Protein AF-A0A9D9AFQ3-F1 (afdb_monomer_lite)

Sequence (164 aa):
MGIKFRVLFEDETFSAEIHKASVKLFLSCLSDLTLYAVAMVARAGVLNDAELNALARHCHDRAHRAALAEVPPERRPENAEAAFANRLNTVRWADIPDGPEAFSGSEADLIRVAPVSDQFKDLDGEIVANSIRFRWHDVRDQMRKRLRGAEVADDWRQMPDGKG

pLDDT: mean 88.79, std 11.86, range [42.44, 98.06]

Foldseek 3Di:
DPPVVVVLCVPPVSVLLVLLLVLLLVLLQLLLVLLLLLLLLVVVVPDDLVLSLLSSLVSSVVVNCVSCVPPDPSSYHPCSSVVSVVCSVPDDSVPQDLALVSSVRSLVSNLVSPPDDVVVSVVCSVVSSVVVSVVVVVVSVVSVVPRDSVVVSVVQVPPPDRPD

Secondary structure (DSSP, 8-state):
--HHHHHHHH-HHHHHHHHHHHHHHHHHHHHHHHHHHHHHHHTTS-S-HHHHHHHHHHHHHHHHHHHHTTS-GGGSPTTHHHHHHHHHHH--GGGS-SSGGGGHHHHHHHHHT-SS-HHHHHHHHHHHHHHHHHHHHHHHHHHHHH--HHHHHHHHHH-SS---

Radius of gyration: 18.0 Å; chains: 1; bounding box: 52×28×44 Å

Structure (mmCIF, N/CA/C/O backbone):
data_AF-A0A9D9AFQ3-F1
#
_entry.id   AF-A0A9D9AFQ3-F1
#
loop_
_atom_site.group_PDB
_atom_site.id
_atom_site.type_symbol
_atom_site.label_atom_id
_atom_site.label_alt_id
_atom_site.label_comp_id
_atom_site.label_asym_id
_atom_site.label_entity_id
_atom_site.label_seq_id
_atom_site.pdbx_PDB_ins_code
_atom_site.Cartn_x
_atom_site.Cartn_y
_atom_site.Cartn_z
_atom_site.occupancy
_atom_site.B_iso_or_equiv
_atom_site.auth_seq_id
_atom_site.auth_comp_id
_atom_site.auth_asym_id
_atom_site.auth_atom_id
_atom_site.pdbx_PDB_model_num
ATOM 1 N N . MET A 1 1 ? -31.605 6.356 22.047 1.00 48.47 1 MET A N 1
ATOM 2 C CA . MET A 1 1 ? -30.486 5.527 21.536 1.00 48.47 1 MET A CA 1
ATOM 3 C C . MET A 1 1 ? -29.258 6.327 21.056 1.00 48.47 1 MET A C 1
ATOM 5 O O . MET A 1 1 ? -28.287 5.693 20.689 1.00 48.47 1 MET A O 1
ATOM 9 N N . GLY A 1 2 ? -29.213 7.673 21.120 1.00 53.75 2 GLY A N 1
ATOM 10 C CA . GLY A 1 2 ? -28.060 8.461 20.617 1.00 53.75 2 GLY A CA 1
ATOM 11 C C . GLY A 1 2 ? -27.074 9.022 21.659 1.00 53.75 2 GLY A C 1
ATOM 12 O O . GLY A 1 2 ? -26.003 9.483 21.288 1.00 53.75 2 GLY A O 1
ATOM 13 N N . ILE A 1 3 ? -27.398 8.985 22.958 1.00 52.06 3 ILE A N 1
ATOM 14 C CA . ILE A 1 3 ? -26.587 9.641 24.007 1.00 52.06 3 ILE A CA 1
ATOM 15 C C . ILE A 1 3 ? -25.309 8.842 24.326 1.00 52.06 3 ILE A C 1
ATOM 17 O O . ILE A 1 3 ? -24.270 9.428 24.598 1.00 52.06 3 ILE A O 1
ATOM 21 N N . LYS A 1 4 ? -25.345 7.505 24.211 1.00 56.25 4 LYS A N 1
ATOM 22 C CA . LYS A 1 4 ? -24.195 6.638 24.529 1.00 56.25 4 LYS A CA 1
ATOM 23 C C . LYS A 1 4 ? -23.046 6.739 23.517 1.00 56.25 4 LYS A C 1
ATOM 25 O O . LYS A 1 4 ? -21.897 6.623 23.916 1.00 56.25 4 LYS A O 1
ATOM 30 N N . PHE A 1 5 ? -23.346 6.982 22.237 1.00 54.25 5 PHE A N 1
ATOM 31 C CA . PHE A 1 5 ? -22.314 7.122 21.203 1.00 54.25 5 PHE A CA 1
ATOM 32 C C . PHE A 1 5 ? -21.486 8.395 21.418 1.00 54.25 5 PHE A C 1
ATOM 34 O O . PHE A 1 5 ? -20.272 8.350 21.316 1.00 54.25 5 PHE A O 1
ATOM 41 N N . ARG A 1 6 ? -22.117 9.513 21.803 1.00 54.75 6 ARG A N 1
ATOM 42 C CA . ARG A 1 6 ? -21.410 10.780 22.051 1.00 54.75 6 ARG A CA 1
ATOM 43 C C . ARG A 1 6 ? -20.479 10.712 23.269 1.00 54.75 6 ARG A C 1
ATOM 45 O O . ARG A 1 6 ? -19.354 11.177 23.176 1.00 54.75 6 ARG A O 1
ATOM 52 N N . VAL A 1 7 ? -20.916 10.050 24.344 1.00 58.41 7 VAL A N 1
ATOM 53 C CA . VAL A 1 7 ? -20.116 9.853 25.569 1.00 58.41 7 VAL A CA 1
ATOM 54 C C . VAL A 1 7 ? -18.859 9.011 25.309 1.00 58.41 7 VAL A C 1
ATOM 56 O O . VAL A 1 7 ? -17.822 9.277 25.897 1.00 58.41 7 VAL A O 1
AT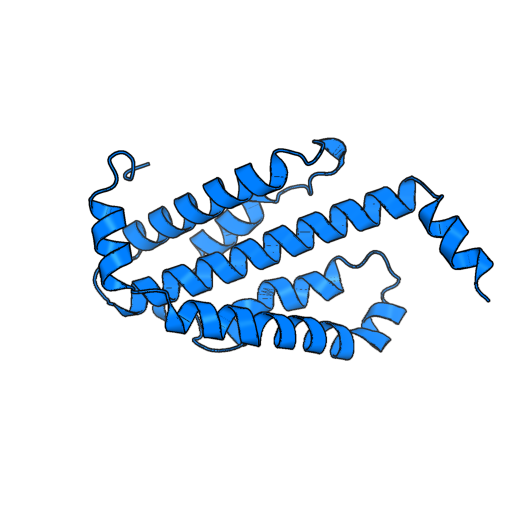OM 59 N N . LEU A 1 8 ? -18.910 8.041 24.386 1.00 60.03 8 LEU A N 1
ATOM 60 C CA . LEU A 1 8 ? -17.730 7.254 23.997 1.00 60.03 8 LEU A CA 1
ATOM 61 C C . LEU A 1 8 ? -16.668 8.090 23.267 1.00 60.03 8 LEU A C 1
ATOM 63 O O . LEU A 1 8 ? -15.488 7.830 23.428 1.00 60.03 8 LEU A O 1
ATOM 67 N N . PHE A 1 9 ? -17.055 9.103 22.486 1.00 58.03 9 PHE A N 1
ATOM 68 C CA . PHE A 1 9 ? -16.088 10.008 21.841 1.00 58.03 9 PHE A CA 1
ATOM 69 C C . PHE A 1 9 ? -15.574 11.113 22.775 1.00 58.03 9 PHE A C 1
ATOM 71 O O . PHE A 1 9 ? -14.564 11.743 22.466 1.00 58.03 9 PHE A O 1
ATOM 78 N N . GLU A 1 10 ? -16.256 11.345 23.900 1.00 61.72 10 GLU A N 1
ATOM 79 C CA . GLU A 1 10 ? -15.780 12.186 25.007 1.00 61.72 10 GLU A CA 1
ATOM 80 C C . GLU A 1 10 ? -14.809 11.419 25.928 1.00 61.72 10 GLU A C 1
ATOM 82 O O . GLU A 1 10 ? -14.086 12.037 26.706 1.00 61.72 10 GLU A O 1
ATOM 87 N N . ASP A 1 11 ? -14.747 10.087 25.809 1.00 77.75 11 ASP A N 1
ATOM 88 C CA . ASP A 1 11 ? -13.742 9.246 26.457 1.00 77.75 11 ASP A CA 1
ATOM 89 C C . ASP A 1 11 ? -12.401 9.359 25.709 1.00 77.75 11 ASP A C 1
ATOM 91 O O . ASP A 1 11 ? -12.221 8.853 24.594 1.00 77.75 11 ASP A O 1
ATOM 95 N N . GLU A 1 12 ? -11.441 10.042 26.336 1.00 80.00 12 GLU A N 1
ATOM 96 C CA . GLU A 1 12 ? -10.097 10.245 25.787 1.00 80.00 12 GLU A CA 1
ATOM 97 C C . GLU A 1 12 ? -9.379 8.928 25.462 1.00 80.00 12 GLU A C 1
ATOM 99 O O . GLU A 1 12 ? -8.620 8.871 24.491 1.00 80.00 12 GLU A O 1
ATOM 104 N N . THR A 1 13 ? -9.645 7.859 26.220 1.00 80.12 13 THR A N 1
ATOM 105 C CA . THR A 1 13 ? -9.032 6.545 25.996 1.00 80.12 13 THR A CA 1
ATOM 106 C C . THR A 1 13 ? -9.566 5.931 24.711 1.00 80.12 13 THR A C 1
ATOM 108 O O . THR A 1 13 ? -8.790 5.529 23.845 1.00 80.12 13 THR A O 1
ATOM 111 N N . PHE A 1 14 ? -10.888 5.911 24.535 1.00 81.69 14 PHE A N 1
ATOM 112 C CA . PHE A 1 14 ? -11.496 5.361 23.323 1.00 81.69 14 PHE A CA 1
ATOM 113 C C . PHE A 1 14 ? -11.124 6.171 22.071 1.00 81.69 14 PHE A C 1
ATOM 115 O O . PHE A 1 14 ? -10.795 5.601 21.028 1.00 81.69 14 PHE A O 1
ATOM 122 N N . SER A 1 15 ? -11.098 7.501 22.183 1.00 83.81 15 SER A N 1
ATOM 123 C CA . SER A 1 15 ? -10.674 8.396 21.101 1.00 83.81 15 SER A CA 1
ATOM 124 C C . SER A 1 15 ? -9.212 8.163 20.689 1.00 83.81 15 SER A C 1
ATOM 126 O O . SER A 1 15 ? -8.899 8.094 19.495 1.00 83.81 15 SER A O 1
ATOM 128 N N . ALA A 1 16 ? -8.314 7.961 21.662 1.00 84.81 16 ALA A N 1
ATOM 129 C CA . ALA A 1 16 ? -6.918 7.626 21.394 1.00 84.81 16 ALA A CA 1
ATOM 130 C C . ALA A 1 16 ? -6.774 6.281 20.661 1.00 84.81 16 ALA A C 1
ATOM 132 O O . ALA A 1 16 ? -5.996 6.187 19.708 1.00 84.81 16 ALA A O 1
ATOM 133 N N . GLU A 1 17 ? -7.548 5.263 21.042 1.00 86.19 17 GLU A N 1
ATOM 134 C CA . GLU A 1 17 ? -7.522 3.951 20.385 1.00 86.19 17 GLU A CA 1
ATOM 135 C C . GLU A 1 17 ? -8.073 3.997 18.952 1.00 86.19 17 GLU A C 1
ATOM 137 O O . GLU A 1 17 ? -7.455 3.438 18.042 1.00 86.19 17 GLU A O 1
ATOM 142 N N . ILE A 1 18 ? -9.158 4.742 18.698 1.00 87.56 18 ILE A N 1
ATOM 143 C CA . ILE A 1 18 ? -9.641 4.998 17.327 1.00 87.56 18 ILE A CA 1
ATOM 144 C C . ILE A 1 18 ? -8.555 5.664 16.486 1.00 87.56 18 ILE A C 1
ATOM 146 O O . ILE A 1 18 ? -8.347 5.290 15.327 1.00 87.56 18 ILE A O 1
ATOM 150 N N . HIS A 1 19 ? -7.856 6.652 17.044 1.00 88.69 19 HIS A N 1
ATOM 151 C CA . HIS A 1 19 ? -6.813 7.355 16.312 1.00 88.69 19 HIS A CA 1
ATOM 152 C C . HIS A 1 19 ? -5.654 6.418 15.955 1.00 88.69 19 HIS A C 1
ATOM 154 O O . HIS A 1 19 ? -5.269 6.349 14.788 1.00 88.69 19 HIS A O 1
ATOM 160 N N . LYS A 1 20 ? -5.144 5.637 16.917 1.00 88.81 20 LYS A N 1
ATOM 161 C CA . LYS A 1 20 ? -4.087 4.642 16.666 1.00 88.81 20 LYS A CA 1
ATOM 162 C C . LYS A 1 20 ? -4.511 3.628 15.603 1.00 88.81 20 LYS A C 1
ATOM 164 O O . LYS A 1 20 ? -3.743 3.357 14.678 1.00 88.81 20 LYS A O 1
ATOM 169 N N . ALA A 1 21 ? -5.736 3.107 15.696 1.00 90.62 21 ALA A N 1
ATOM 170 C CA . ALA A 1 21 ? -6.305 2.196 14.705 1.00 90.62 21 ALA A CA 1
ATOM 171 C C . ALA A 1 21 ? -6.363 2.835 13.308 1.00 90.62 21 ALA A C 1
ATOM 173 O O . ALA A 1 21 ? -5.966 2.211 12.324 1.00 90.62 21 ALA A O 1
ATOM 174 N N . SER A 1 22 ? -6.777 4.102 13.225 1.00 91.19 22 SER A N 1
ATOM 175 C CA . SER A 1 22 ? -6.865 4.852 11.967 1.00 91.19 22 SER A CA 1
ATOM 176 C C . SER A 1 22 ? -5.493 5.073 11.332 1.00 91.19 22 SER A C 1
ATOM 178 O O . SER A 1 22 ? -5.328 4.843 10.134 1.00 91.19 22 SER A O 1
ATOM 180 N N . VAL A 1 23 ? -4.487 5.464 12.123 1.00 92.25 23 VAL A N 1
ATOM 181 C CA . VAL A 1 23 ? -3.110 5.625 11.631 1.00 92.25 23 VAL A CA 1
ATOM 182 C C . VAL A 1 23 ? -2.553 4.276 11.172 1.00 92.25 23 VAL A C 1
ATOM 184 O O . VAL A 1 23 ? -1.971 4.187 10.095 1.00 92.25 23 VAL A O 1
ATOM 187 N N . LYS A 1 24 ? -2.779 3.195 11.928 1.00 92.00 24 LYS A N 1
ATOM 188 C CA . LYS A 1 24 ? -2.330 1.848 11.545 1.00 92.00 24 LYS A CA 1
ATOM 189 C C . LYS A 1 24 ? -2.965 1.363 10.240 1.00 92.00 24 LYS A C 1
ATOM 191 O O . LYS A 1 24 ? -2.264 0.818 9.387 1.00 92.00 24 LYS A O 1
ATOM 196 N N . LEU A 1 25 ? -4.266 1.591 10.063 1.00 93.81 25 LEU A N 1
ATOM 197 C CA . LEU A 1 25 ? -4.958 1.303 8.810 1.00 93.81 25 LEU A CA 1
ATOM 198 C C . LEU A 1 25 ? -4.367 2.115 7.656 1.00 93.81 25 LEU A C 1
ATOM 200 O O . LEU A 1 25 ? -4.049 1.547 6.615 1.00 93.81 25 LEU A O 1
ATOM 204 N N . PHE A 1 26 ? -4.178 3.423 7.847 1.00 94.12 26 PHE A N 1
ATOM 205 C CA . PHE A 1 26 ? -3.579 4.287 6.833 1.00 94.12 26 PHE A CA 1
ATOM 206 C C . PHE A 1 26 ? -2.207 3.765 6.384 1.00 94.12 26 PHE A C 1
ATOM 208 O O . PHE A 1 26 ? -1.936 3.691 5.187 1.00 94.12 26 PHE A O 1
ATOM 215 N N . LEU A 1 27 ? -1.355 3.351 7.325 1.00 94.31 27 LEU A N 1
ATOM 216 C CA . LEU A 1 27 ? -0.029 2.818 7.011 1.00 94.31 27 LEU A CA 1
ATOM 217 C C . LEU A 1 27 ? -0.093 1.471 6.280 1.00 94.31 27 LEU A C 1
ATOM 219 O O . LEU A 1 27 ? 0.702 1.242 5.369 1.00 94.31 27 LEU A O 1
ATOM 223 N N . SER A 1 28 ? -1.070 0.619 6.599 1.00 94.62 28 SER A N 1
ATOM 224 C CA . SER A 1 28 ? -1.324 -0.606 5.828 1.00 94.62 28 SER A CA 1
ATOM 225 C C . SER A 1 28 ? -1.777 -0.303 4.402 1.00 94.62 28 SER A C 1
ATOM 227 O O . SER A 1 28 ? -1.282 -0.922 3.458 1.00 94.62 28 SER A O 1
ATOM 229 N N . CYS A 1 29 ? -2.651 0.692 4.227 1.00 96.25 29 CYS A N 1
ATOM 230 C CA . CYS A 1 29 ? -3.058 1.171 2.908 1.00 96.25 29 CYS A CA 1
ATOM 231 C C . CYS A 1 29 ? -1.873 1.727 2.115 1.00 96.25 29 CYS A C 1
ATOM 233 O O . CYS A 1 29 ? -1.739 1.444 0.926 1.00 96.25 29 CYS A O 1
ATOM 235 N N . LEU A 1 30 ? -0.997 2.494 2.769 1.00 96.44 30 LEU A N 1
ATOM 236 C CA . LEU A 1 30 ? 0.217 3.014 2.152 1.00 96.44 30 LEU A CA 1
ATOM 237 C C . LEU A 1 30 ? 1.110 1.870 1.662 1.00 96.44 30 LEU A C 1
ATOM 239 O O . LEU A 1 30 ? 1.563 1.903 0.524 1.00 96.44 30 LEU A O 1
ATOM 243 N N . SER A 1 31 ? 1.323 0.842 2.484 1.00 96.25 31 SER A N 1
ATOM 244 C CA . SER A 1 31 ? 2.117 -0.321 2.089 1.00 96.25 31 SER A CA 1
ATOM 245 C C . SER A 1 31 ? 1.533 -1.058 0.880 1.00 96.25 31 SER A C 1
ATOM 247 O O . SER A 1 31 ? 2.284 -1.362 -0.044 1.00 96.25 31 SER A O 1
ATOM 249 N N . ASP A 1 32 ? 0.221 -1.313 0.847 1.00 97.19 32 ASP A N 1
ATOM 250 C CA . ASP A 1 32 ? -0.424 -1.949 -0.313 1.00 97.19 32 ASP A CA 1
ATOM 251 C C . ASP A 1 32 ? -0.280 -1.099 -1.576 1.00 97.19 32 ASP A C 1
ATOM 253 O O . ASP A 1 32 ? 0.116 -1.602 -2.628 1.00 97.19 32 ASP A O 1
ATOM 257 N N . LEU A 1 33 ? -0.539 0.207 -1.465 1.00 97.50 33 LEU A N 1
ATOM 258 C CA . LEU A 1 33 ? -0.421 1.127 -2.589 1.00 97.50 33 LEU A CA 1
ATOM 259 C C . LEU A 1 33 ? 1.015 1.200 -3.113 1.00 97.50 33 LEU A C 1
ATOM 261 O O . LEU A 1 33 ? 1.210 1.191 -4.327 1.00 97.50 33 LEU A O 1
ATOM 265 N N . THR A 1 34 ? 2.015 1.249 -2.229 1.00 97.69 34 THR A N 1
ATOM 266 C CA . THR A 1 34 ? 3.424 1.249 -2.635 1.00 97.69 34 THR A CA 1
ATOM 267 C C . THR A 1 34 ? 3.784 -0.036 -3.372 1.00 97.69 34 THR A C 1
ATOM 269 O O . THR A 1 34 ? 4.358 0.041 -4.457 1.00 97.69 34 THR A O 1
ATOM 272 N N . LEU A 1 35 ? 3.430 -1.209 -2.833 1.00 97.81 35 LEU A N 1
ATOM 273 C CA . LEU A 1 35 ? 3.735 -2.478 -3.498 1.00 97.81 35 LEU A CA 1
ATOM 274 C C . LEU A 1 35 ? 3.028 -2.588 -4.848 1.00 97.81 35 LEU A C 1
ATOM 276 O O . LEU A 1 35 ? 3.651 -2.985 -5.828 1.00 97.81 35 LEU A O 1
ATOM 280 N N . TYR A 1 36 ? 1.759 -2.188 -4.925 1.00 97.81 36 TYR A N 1
ATOM 281 C CA . TYR A 1 36 ? 1.014 -2.174 -6.178 1.00 97.81 36 TYR A CA 1
ATOM 282 C C . TYR A 1 36 ? 1.652 -1.231 -7.211 1.00 97.81 36 TYR A C 1
ATOM 284 O O . TYR A 1 36 ? 1.878 -1.628 -8.354 1.00 97.81 36 TYR A O 1
ATOM 292 N N . ALA A 1 37 ? 2.000 -0.004 -6.813 1.00 97.62 37 ALA A N 1
ATOM 293 C CA . ALA A 1 37 ? 2.634 0.977 -7.692 1.00 97.62 37 ALA A CA 1
ATOM 294 C C . ALA A 1 37 ? 3.986 0.485 -8.227 1.00 97.62 37 ALA A C 1
ATOM 296 O O . ALA A 1 37 ? 4.250 0.578 -9.424 1.00 97.62 37 ALA A O 1
ATOM 297 N N . VAL A 1 38 ? 4.831 -0.077 -7.360 1.00 98.06 38 VAL A N 1
ATOM 298 C CA . VAL A 1 38 ? 6.150 -0.582 -7.762 1.00 98.06 38 VAL A CA 1
ATOM 299 C C . VAL A 1 38 ? 6.035 -1.873 -8.567 1.00 98.06 38 VAL A C 1
ATOM 301 O O . VAL A 1 38 ? 6.783 -2.049 -9.522 1.00 98.06 38 VAL A O 1
ATOM 304 N N . ALA A 1 39 ? 5.046 -2.726 -8.306 1.00 97.50 39 ALA A N 1
ATOM 305 C CA . ALA A 1 39 ? 4.758 -3.864 -9.176 1.00 97.50 39 ALA A CA 1
ATOM 306 C C . ALA A 1 39 ? 4.362 -3.420 -10.595 1.00 97.50 39 ALA A C 1
ATOM 308 O O . ALA A 1 39 ? 4.746 -4.059 -11.572 1.00 97.50 39 ALA A O 1
ATOM 309 N N . MET A 1 40 ? 3.651 -2.295 -10.747 1.00 97.00 40 MET A N 1
ATOM 310 C CA . MET A 1 40 ? 3.395 -1.728 -12.076 1.00 97.00 40 MET A CA 1
ATOM 311 C C . MET A 1 40 ? 4.682 -1.267 -12.777 1.00 97.00 40 MET A C 1
ATOM 313 O O . MET A 1 40 ? 4.784 -1.409 -13.994 1.00 97.00 40 MET A O 1
ATOM 317 N N . VAL A 1 41 ? 5.665 -0.752 -12.031 1.00 97.44 41 VAL A N 1
ATOM 318 C CA . VAL A 1 41 ? 7.007 -0.439 -12.558 1.00 97.44 41 VAL A CA 1
ATOM 319 C C . VAL A 1 41 ? 7.747 -1.723 -12.937 1.00 97.44 41 VAL A C 1
ATOM 321 O O . VAL A 1 41 ? 8.290 -1.814 -14.035 1.00 97.44 41 VAL A O 1
ATOM 324 N N . ALA A 1 42 ? 7.698 -2.750 -12.085 1.00 97.44 42 ALA A N 1
ATOM 325 C CA . ALA A 1 42 ? 8.328 -4.048 -12.321 1.00 97.44 42 ALA A CA 1
ATOM 326 C C . ALA A 1 42 ? 7.851 -4.705 -13.626 1.00 97.44 42 ALA A C 1
ATOM 328 O O . ALA A 1 42 ? 8.652 -5.282 -14.357 1.00 97.44 42 ALA A O 1
ATOM 329 N N . ARG A 1 43 ? 6.566 -4.552 -13.977 1.00 95.25 43 ARG A N 1
ATOM 330 C CA . ARG A 1 43 ? 5.990 -5.059 -15.240 1.00 95.25 43 ARG A CA 1
ATOM 331 C C . ARG A 1 43 ? 6.611 -4.443 -16.498 1.00 95.25 43 ARG A C 1
ATOM 333 O O . ARG A 1 43 ? 6.490 -5.040 -17.562 1.00 95.25 43 ARG A O 1
ATOM 340 N N . ALA A 1 44 ? 7.277 -3.290 -16.401 1.00 93.38 44 ALA A N 1
ATOM 341 C CA . ALA A 1 44 ? 8.047 -2.739 -17.517 1.00 93.38 44 ALA A CA 1
ATOM 342 C C . ALA A 1 44 ? 9.330 -3.546 -17.800 1.00 93.38 44 ALA A C 1
ATOM 344 O O . ALA A 1 44 ? 9.888 -3.434 -18.887 1.00 93.38 44 ALA A O 1
ATOM 345 N N . GLY A 1 45 ? 9.803 -4.351 -16.840 1.00 93.56 45 GLY A N 1
ATOM 346 C CA . GLY A 1 45 ? 10.961 -5.235 -17.001 1.00 93.56 45 GLY A CA 1
ATOM 347 C C . GLY A 1 45 ? 12.314 -4.520 -17.043 1.00 93.56 45 GLY A C 1
ATOM 348 O O . GLY A 1 45 ? 13.297 -5.106 -17.485 1.00 93.56 45 GLY A O 1
ATOM 349 N N . VAL A 1 46 ? 12.369 -3.251 -16.621 1.00 95.12 46 VAL A N 1
ATOM 350 C CA . VAL A 1 46 ? 13.568 -2.402 -16.739 1.00 95.12 46 VAL A CA 1
ATOM 351 C C . VAL A 1 46 ? 14.440 -2.436 -15.480 1.00 95.12 46 VAL A C 1
ATOM 353 O O . VAL A 1 46 ? 15.665 -2.357 -15.589 1.00 95.12 46 VAL A O 1
ATOM 356 N N . LEU A 1 47 ? 13.823 -2.534 -14.298 1.00 96.06 47 LEU A N 1
ATOM 357 C CA . LEU A 1 47 ? 14.503 -2.556 -12.999 1.00 96.06 47 LEU A CA 1
ATOM 358 C C . LEU A 1 47 ? 14.640 -3.989 -12.478 1.00 96.06 47 LEU A C 1
ATOM 360 O O . LEU A 1 47 ? 13.725 -4.796 -12.641 1.00 96.06 47 LEU A O 1
ATOM 364 N N . ASN A 1 48 ? 15.759 -4.288 -11.816 1.00 95.62 48 ASN A N 1
ATOM 365 C CA . ASN A 1 48 ? 15.921 -5.541 -11.073 1.00 95.62 48 ASN A CA 1
ATOM 366 C C . ASN A 1 48 ? 15.278 -5.469 -9.671 1.00 95.62 48 ASN A C 1
ATOM 368 O O . ASN A 1 48 ? 14.941 -4.391 -9.185 1.00 95.62 48 ASN A O 1
ATOM 372 N N . ASP A 1 49 ? 15.152 -6.611 -8.989 1.00 95.81 49 ASP A N 1
ATOM 373 C CA . ASP A 1 49 ? 14.506 -6.699 -7.669 1.00 95.81 49 ASP A CA 1
ATOM 374 C C . ASP A 1 49 ? 15.142 -5.800 -6.597 1.00 95.81 49 ASP A C 1
ATOM 376 O O . ASP A 1 49 ? 14.430 -5.277 -5.741 1.00 95.81 49 ASP A O 1
ATOM 380 N N . ALA A 1 50 ? 16.461 -5.578 -6.639 1.00 95.12 50 ALA A N 1
ATOM 381 C CA . ALA A 1 50 ? 17.134 -4.688 -5.695 1.00 95.12 50 ALA A CA 1
ATOM 382 C C . ALA A 1 50 ? 16.783 -3.215 -5.961 1.00 95.12 50 ALA A C 1
ATOM 384 O O . ALA A 1 50 ? 16.491 -2.477 -5.021 1.00 95.12 50 ALA A O 1
ATOM 385 N N . GLU A 1 51 ? 16.742 -2.800 -7.232 1.00 96.31 51 GLU A N 1
ATOM 386 C CA . GLU A 1 51 ? 16.273 -1.466 -7.633 1.00 96.31 51 GLU A CA 1
ATOM 387 C C . GLU A 1 51 ? 14.794 -1.262 -7.261 1.00 96.31 51 GLU A C 1
ATOM 389 O O . GLU A 1 51 ? 14.435 -0.212 -6.734 1.00 96.31 51 GLU A O 1
ATOM 394 N N . LEU A 1 52 ? 13.944 -2.272 -7.475 1.00 97.62 52 LEU A N 1
ATOM 395 C CA . LEU A 1 52 ? 12.526 -2.231 -7.103 1.00 97.62 52 LEU A CA 1
ATOM 396 C C . LEU A 1 52 ? 12.339 -2.134 -5.584 1.00 97.62 52 LEU A C 1
ATOM 398 O O . LEU A 1 52 ? 11.519 -1.344 -5.114 1.00 97.62 52 LEU A O 1
ATOM 402 N N . ASN A 1 53 ? 13.131 -2.877 -4.806 1.00 97.31 53 ASN A N 1
ATOM 403 C CA . ASN A 1 53 ? 13.117 -2.779 -3.348 1.00 97.31 53 ASN A CA 1
ATOM 404 C C . ASN A 1 53 ? 13.539 -1.388 -2.867 1.00 97.31 53 ASN A C 1
ATOM 406 O O . ASN A 1 53 ? 12.865 -0.808 -2.015 1.00 97.31 53 ASN A O 1
ATOM 410 N N . ALA A 1 54 ? 14.606 -0.827 -3.437 1.00 96.25 54 ALA A N 1
ATOM 411 C CA . ALA A 1 54 ? 15.066 0.516 -3.098 1.00 96.25 54 ALA A CA 1
ATOM 412 C C . ALA A 1 54 ? 14.020 1.587 -3.458 1.00 96.25 54 ALA A C 1
ATOM 414 O O . ALA A 1 54 ? 13.717 2.447 -2.629 1.00 96.25 54 ALA A O 1
ATOM 415 N N . LEU A 1 55 ? 13.393 1.487 -4.636 1.00 97.25 55 LEU A N 1
ATOM 416 C CA . LEU A 1 55 ? 12.310 2.378 -5.058 1.00 97.25 55 LEU A CA 1
ATOM 417 C C . LEU A 1 55 ? 11.111 2.297 -4.101 1.00 97.25 55 LEU A C 1
ATOM 419 O O . LEU A 1 55 ? 10.618 3.319 -3.624 1.00 97.25 55 LEU A O 1
ATOM 423 N N . ALA A 1 56 ? 10.659 1.083 -3.778 1.00 97.69 56 ALA A N 1
ATOM 424 C CA . ALA A 1 56 ? 9.549 0.868 -2.855 1.00 97.69 56 ALA A CA 1
ATOM 425 C C . ALA A 1 56 ? 9.848 1.433 -1.467 1.00 97.69 56 ALA A C 1
ATOM 427 O O . ALA A 1 56 ? 9.008 2.126 -0.891 1.00 97.69 56 ALA A O 1
ATOM 428 N N . ARG A 1 57 ? 11.057 1.187 -0.953 1.00 96.62 57 ARG A N 1
ATOM 429 C CA . ARG A 1 57 ? 11.510 1.731 0.325 1.00 96.62 57 ARG A CA 1
ATOM 430 C C . ARG A 1 57 ? 11.528 3.254 0.305 1.00 96.62 57 ARG A C 1
ATOM 432 O O . ARG A 1 57 ? 10.949 3.871 1.191 1.00 96.62 57 ARG A O 1
ATOM 439 N N . HIS A 1 58 ? 12.112 3.857 -0.728 1.00 95.75 58 HIS A N 1
ATOM 440 C CA . HIS A 1 58 ? 12.182 5.307 -0.874 1.00 95.75 58 HIS A CA 1
ATOM 441 C C . HIS A 1 58 ? 10.787 5.950 -0.893 1.00 95.75 58 HIS A C 1
ATOM 443 O O . HIS A 1 58 ? 10.517 6.891 -0.140 1.00 95.75 58 HIS A O 1
ATOM 449 N N . CYS A 1 59 ? 9.884 5.438 -1.736 1.00 95.88 59 CYS A N 1
ATOM 450 C CA . CYS A 1 59 ? 8.522 5.951 -1.849 1.00 95.88 59 CYS A CA 1
ATOM 451 C C . CYS A 1 59 ? 7.748 5.802 -0.535 1.00 95.88 59 CYS A C 1
ATOM 453 O O . CYS A 1 59 ? 7.103 6.759 -0.096 1.00 95.88 59 CYS A O 1
ATOM 455 N N . HIS A 1 60 ? 7.827 4.626 0.098 1.00 96.31 60 HIS A N 1
ATOM 456 C CA . HIS A 1 60 ? 7.148 4.361 1.365 1.00 96.31 60 HIS A CA 1
ATOM 457 C C . HIS A 1 60 ? 7.687 5.248 2.482 1.00 96.31 60 HIS A C 1
ATOM 459 O O . HIS A 1 60 ? 6.899 5.961 3.089 1.00 96.31 60 HIS A O 1
ATOM 465 N N . ASP A 1 61 ? 9.003 5.311 2.692 1.00 94.38 61 ASP A N 1
ATOM 466 C CA . ASP A 1 61 ? 9.611 6.092 3.778 1.00 94.38 61 ASP A CA 1
ATOM 467 C C . ASP A 1 61 ? 9.332 7.595 3.632 1.00 94.38 61 ASP A C 1
ATOM 469 O O . ASP A 1 61 ? 9.132 8.312 4.618 1.00 94.38 61 ASP A O 1
ATOM 473 N N . ARG A 1 62 ? 9.298 8.111 2.397 1.00 94.62 62 ARG A N 1
ATOM 474 C CA . ARG A 1 62 ? 8.919 9.506 2.138 1.00 94.62 62 ARG A CA 1
ATOM 475 C C . ARG A 1 62 ? 7.452 9.760 2.489 1.00 94.62 62 ARG A C 1
ATOM 477 O O . ARG A 1 62 ? 7.163 10.731 3.187 1.00 94.62 62 ARG A O 1
ATOM 484 N N . ALA A 1 63 ? 6.543 8.903 2.029 1.00 94.38 63 ALA A N 1
ATOM 485 C CA . ALA A 1 63 ? 5.116 9.033 2.314 1.00 94.38 63 ALA A CA 1
ATOM 486 C C . ALA A 1 63 ? 4.796 8.804 3.802 1.00 94.38 63 ALA A C 1
ATOM 488 O O . ALA A 1 63 ? 3.998 9.537 4.376 1.00 94.38 63 ALA A O 1
ATOM 489 N N . HIS A 1 64 ? 5.471 7.849 4.442 1.00 93.06 64 HIS A N 1
ATOM 490 C CA . HIS A 1 64 ? 5.366 7.535 5.863 1.00 93.06 64 HIS A CA 1
ATOM 491 C C . HIS A 1 64 ? 5.777 8.733 6.721 1.00 93.06 64 HIS A C 1
ATOM 493 O O . HIS A 1 64 ? 5.014 9.169 7.581 1.00 93.06 64 HIS A O 1
ATOM 499 N N . ARG A 1 65 ? 6.946 9.335 6.445 1.00 92.19 65 ARG A N 1
ATOM 500 C CA . ARG A 1 65 ? 7.394 10.548 7.150 1.00 92.19 65 ARG A CA 1
ATOM 501 C C . ARG A 1 65 ? 6.421 11.709 6.976 1.00 92.19 65 ARG A C 1
ATOM 503 O O . ARG A 1 65 ? 6.113 12.375 7.957 1.00 92.19 65 ARG A O 1
ATOM 510 N N . ALA A 1 66 ? 5.919 11.931 5.761 1.00 92.94 66 ALA A N 1
ATOM 511 C CA . ALA A 1 66 ? 4.937 12.982 5.504 1.00 92.94 66 ALA A CA 1
ATOM 512 C C . ALA A 1 66 ? 3.622 12.739 6.265 1.00 92.94 66 ALA A C 1
ATOM 514 O O . ALA A 1 66 ? 3.080 13.662 6.863 1.00 92.94 66 ALA A O 1
ATOM 515 N N . ALA A 1 67 ? 3.135 11.496 6.288 1.00 90.44 67 ALA A N 1
ATOM 516 C CA . ALA A 1 67 ? 1.901 11.135 6.976 1.00 90.44 67 ALA A CA 1
ATOM 517 C C . ALA A 1 67 ? 1.996 11.263 8.501 1.00 90.44 67 ALA A C 1
ATOM 519 O O . ALA A 1 67 ? 1.012 11.612 9.147 1.00 90.44 67 ALA A O 1
ATOM 520 N N . LEU A 1 68 ? 3.167 10.984 9.082 1.00 90.12 68 LEU A N 1
ATOM 521 C CA . LEU A 1 68 ? 3.372 11.033 10.531 1.00 90.12 68 LEU A CA 1
ATOM 522 C C . LEU A 1 68 ? 3.915 12.370 11.046 1.00 90.12 68 LEU A C 1
ATOM 524 O O . LEU A 1 68 ? 4.045 12.519 12.261 1.00 90.12 68 LEU A O 1
ATOM 528 N N . ALA A 1 69 ? 4.214 13.331 10.166 1.00 91.31 69 ALA A N 1
ATOM 529 C CA . ALA A 1 69 ? 4.773 14.631 10.546 1.00 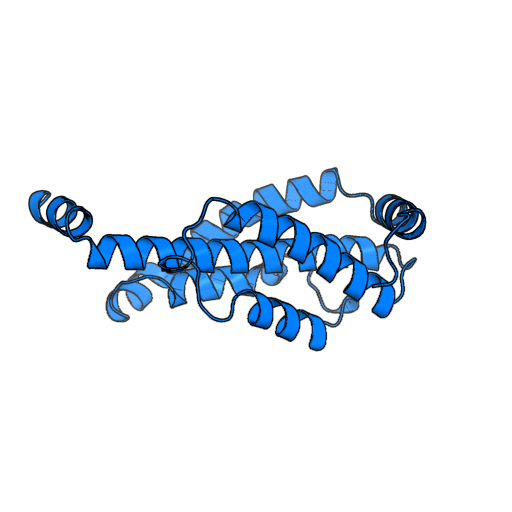91.31 69 ALA A CA 1
ATOM 530 C C . ALA A 1 69 ? 3.921 15.338 11.616 1.00 91.31 69 ALA A C 1
ATOM 532 O O . ALA A 1 69 ? 4.458 15.807 12.615 1.00 91.31 69 ALA A O 1
ATOM 533 N N . GLU A 1 70 ? 2.597 15.299 11.449 1.00 87.38 70 GLU A N 1
ATOM 534 C CA . GLU A 1 70 ? 1.619 15.940 12.341 1.00 87.38 70 GLU A CA 1
ATOM 535 C C . GLU A 1 70 ? 0.997 14.971 13.365 1.00 87.38 70 GLU A C 1
ATOM 537 O O . GLU A 1 70 ? 0.125 15.356 14.143 1.00 87.38 70 GLU A O 1
ATOM 542 N N . VAL A 1 71 ? 1.407 13.695 13.374 1.00 87.75 71 VAL A N 1
ATOM 543 C CA . VAL A 1 71 ? 0.888 12.698 14.324 1.00 87.75 71 VAL A CA 1
ATOM 544 C C . VAL A 1 71 ? 1.759 12.712 15.584 1.00 87.75 71 VAL A C 1
ATOM 546 O O . VAL A 1 71 ? 2.958 12.419 15.479 1.00 87.75 71 VAL A O 1
ATOM 549 N N . PRO A 1 72 ? 1.200 12.995 16.777 1.00 87.44 72 PRO A N 1
ATOM 550 C CA . PRO A 1 72 ? 1.955 12.966 18.028 1.00 87.44 72 PRO A CA 1
ATOM 551 C C . PRO A 1 72 ? 2.587 11.588 18.289 1.00 87.44 72 PRO A C 1
ATOM 553 O O . PRO A 1 72 ? 1.929 10.581 18.014 1.00 87.44 72 PRO A O 1
ATOM 556 N N . PRO A 1 73 ? 3.830 11.497 18.804 1.00 85.62 73 PRO A N 1
ATOM 557 C CA . PRO A 1 73 ? 4.526 10.223 19.014 1.00 85.62 73 PRO A CA 1
ATOM 558 C C . PRO A 1 73 ? 3.721 9.171 19.788 1.00 85.62 73 PRO A C 1
ATOM 560 O O . PRO A 1 73 ? 3.694 8.012 19.390 1.00 85.62 73 PRO A O 1
ATOM 563 N N . GLU A 1 74 ? 3.002 9.574 20.832 1.00 83.88 74 GLU A N 1
ATOM 564 C CA . GLU A 1 74 ? 2.155 8.722 21.677 1.00 83.88 74 GLU A CA 1
ATOM 565 C C . GLU A 1 74 ? 0.912 8.167 20.959 1.00 83.88 74 GLU A C 1
ATOM 567 O O . GLU A 1 74 ? 0.262 7.231 21.430 1.00 83.88 74 GLU A O 1
ATOM 572 N N . ARG A 1 75 ? 0.581 8.744 19.801 1.00 82.38 75 ARG A N 1
ATOM 573 C CA . ARG A 1 75 ? -0.519 8.329 18.926 1.00 82.38 75 ARG A CA 1
ATOM 574 C C . ARG A 1 75 ? -0.044 7.552 17.700 1.00 82.38 75 ARG A C 1
ATOM 576 O O . ARG A 1 75 ? -0.876 7.088 16.919 1.00 82.38 75 ARG A O 1
ATOM 583 N N . ARG A 1 76 ? 1.271 7.396 17.517 1.00 85.44 76 ARG A N 1
ATOM 584 C CA . ARG A 1 76 ? 1.833 6.602 16.421 1.00 85.44 76 ARG A CA 1
ATOM 585 C C . ARG A 1 76 ? 1.736 5.114 16.765 1.00 85.44 76 ARG A C 1
ATOM 587 O O . ARG A 1 76 ? 2.028 4.730 17.896 1.00 85.44 76 ARG A O 1
ATOM 594 N N . PRO A 1 77 ? 1.338 4.261 15.811 1.00 80.69 77 PRO A N 1
ATOM 595 C CA . PRO A 1 77 ? 1.321 2.826 16.030 1.00 80.69 77 PRO A CA 1
ATOM 596 C C . PRO A 1 77 ? 2.746 2.288 16.186 1.00 80.69 77 PRO A C 1
ATOM 598 O O . PRO A 1 77 ? 3.657 2.655 15.440 1.00 80.69 77 PRO A O 1
ATOM 601 N N . GLU A 1 78 ? 2.923 1.375 17.135 1.00 79.31 78 GLU A N 1
ATOM 602 C CA . GLU A 1 78 ? 4.176 0.647 17.313 1.00 79.31 78 GLU A 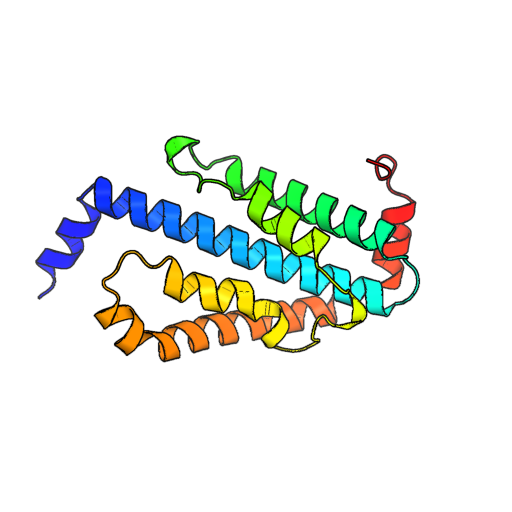CA 1
ATOM 603 C C . GLU A 1 78 ? 4.505 -0.185 16.063 1.00 79.31 78 GLU A C 1
ATOM 605 O O . GLU A 1 78 ? 3.615 -0.714 15.392 1.00 79.31 78 GLU A O 1
ATOM 610 N N . ASN A 1 79 ? 5.799 -0.341 15.765 1.00 79.56 79 ASN A N 1
ATOM 611 C CA . ASN A 1 79 ? 6.318 -1.214 14.702 1.00 79.56 79 ASN A CA 1
ATOM 612 C C . ASN A 1 79 ? 5.869 -0.880 13.266 1.00 79.56 79 ASN A C 1
ATOM 614 O O . ASN A 1 79 ? 6.031 -1.709 12.370 1.00 79.56 79 ASN A O 1
ATOM 618 N N . ALA A 1 80 ? 5.347 0.323 13.017 1.00 74.06 80 ALA A N 1
ATOM 619 C CA . ALA A 1 80 ? 4.911 0.757 11.690 1.00 74.06 80 ALA A CA 1
ATOM 620 C C . ALA A 1 80 ? 5.981 0.583 10.594 1.00 74.06 80 ALA A C 1
ATOM 622 O O . ALA A 1 80 ? 5.710 0.021 9.534 1.00 74.06 80 ALA A O 1
ATOM 623 N N . GLU A 1 81 ? 7.213 1.012 10.870 1.00 74.56 81 GLU A N 1
ATOM 624 C CA . GLU A 1 81 ? 8.328 0.923 9.917 1.00 74.56 81 GLU A CA 1
ATOM 625 C C . GLU A 1 81 ? 8.781 -0.528 9.695 1.00 74.56 81 GLU A C 1
ATOM 627 O O . GLU A 1 81 ? 9.074 -0.941 8.570 1.00 74.56 81 GLU A O 1
ATOM 632 N N . ALA A 1 82 ? 8.780 -1.335 10.760 1.00 87.19 82 ALA A N 1
ATOM 633 C CA . ALA A 1 82 ? 9.135 -2.749 10.691 1.00 87.19 82 ALA A CA 1
ATOM 634 C C . ALA A 1 82 ? 8.115 -3.556 9.871 1.00 87.19 82 ALA A C 1
ATOM 636 O O . ALA A 1 82 ? 8.491 -4.483 9.153 1.00 87.19 82 ALA A O 1
ATOM 637 N N . ALA A 1 83 ? 6.830 -3.188 9.929 1.00 88.88 83 ALA A N 1
ATOM 638 C CA . ALA A 1 83 ? 5.774 -3.875 9.195 1.00 88.88 83 ALA A CA 1
ATOM 639 C C . ALA A 1 83 ? 6.002 -3.826 7.676 1.00 88.88 83 ALA A C 1
ATOM 641 O O . ALA A 1 83 ? 5.927 -4.863 7.012 1.00 88.88 83 ALA A O 1
ATOM 642 N N . PHE A 1 84 ? 6.336 -2.657 7.120 1.00 94.44 84 PHE A N 1
ATOM 643 C CA . PHE A 1 84 ? 6.621 -2.553 5.687 1.00 94.44 84 PHE A CA 1
ATOM 644 C C . PHE A 1 84 ? 7.947 -3.216 5.308 1.00 94.44 84 PHE A C 1
ATOM 646 O O . PHE A 1 84 ? 8.004 -3.920 4.301 1.00 94.44 84 PHE A O 1
ATOM 653 N N . ALA A 1 85 ? 8.985 -3.072 6.138 1.00 92.88 85 ALA A N 1
ATOM 654 C CA . ALA A 1 85 ? 10.268 -3.736 5.913 1.00 92.88 85 ALA A CA 1
ATOM 655 C C . ALA A 1 85 ? 10.113 -5.264 5.786 1.00 92.88 85 ALA A C 1
ATOM 657 O O . ALA A 1 85 ? 10.664 -5.871 4.870 1.00 92.88 85 ALA A O 1
ATOM 658 N N . ASN A 1 86 ? 9.296 -5.884 6.643 1.00 92.94 86 ASN A N 1
ATOM 659 C CA . ASN A 1 86 ? 9.017 -7.322 6.584 1.00 92.94 86 ASN A CA 1
ATOM 660 C C . ASN A 1 86 ? 8.313 -7.736 5.283 1.00 92.94 86 ASN A C 1
ATOM 662 O O . ASN A 1 86 ? 8.633 -8.779 4.707 1.00 92.94 86 ASN A O 1
ATOM 666 N N . ARG A 1 87 ? 7.378 -6.913 4.794 1.00 92.88 87 ARG A N 1
ATOM 667 C CA . ARG A 1 87 ? 6.723 -7.146 3.498 1.00 92.88 87 ARG A CA 1
ATOM 668 C C . ARG A 1 87 ? 7.722 -7.044 2.351 1.00 92.88 87 ARG A C 1
ATOM 670 O O . ARG A 1 87 ? 7.709 -7.892 1.470 1.00 92.88 87 ARG A O 1
ATOM 677 N N . LEU A 1 88 ? 8.611 -6.054 2.391 1.00 94.81 88 LEU A N 1
ATOM 678 C CA . LEU A 1 88 ? 9.627 -5.852 1.363 1.00 94.81 88 LEU A CA 1
ATOM 679 C C . LEU A 1 88 ? 10.648 -7.000 1.318 1.00 94.81 88 LEU A C 1
ATOM 681 O O . LEU A 1 88 ? 11.035 -7.437 0.244 1.00 94.81 88 LEU A O 1
ATOM 685 N N . ASN A 1 89 ? 11.018 -7.559 2.471 1.00 93.12 89 ASN A N 1
ATOM 686 C CA . ASN A 1 89 ? 11.942 -8.697 2.549 1.00 93.12 89 ASN A CA 1
ATOM 687 C C . ASN A 1 89 ? 11.377 -10.000 1.959 1.00 93.12 89 ASN A C 1
ATOM 689 O O . ASN A 1 89 ? 12.133 -10.925 1.674 1.00 93.12 89 ASN A O 1
ATOM 693 N N . THR A 1 90 ? 10.056 -10.102 1.826 1.00 92.94 90 THR A N 1
ATOM 694 C CA . THR A 1 90 ? 9.364 -11.319 1.372 1.00 92.94 90 THR A CA 1
ATOM 695 C C . THR A 1 90 ? 8.652 -11.135 0.036 1.00 92.94 90 THR A C 1
ATOM 697 O O . THR A 1 90 ? 8.056 -12.084 -0.477 1.00 92.94 90 THR A O 1
ATOM 700 N N . VAL A 1 91 ? 8.713 -9.931 -0.542 1.00 95.69 91 VAL A N 1
ATOM 701 C CA . VAL A 1 91 ? 8.013 -9.610 -1.781 1.00 95.69 91 VAL A CA 1
ATOM 702 C C . VAL A 1 91 ? 8.627 -10.367 -2.954 1.00 95.69 91 VAL A C 1
ATOM 704 O O . VAL A 1 91 ? 9.843 -10.452 -3.107 1.00 95.69 91 VAL A O 1
ATOM 707 N N . ARG A 1 92 ? 7.761 -10.888 -3.820 1.00 95.94 92 ARG A N 1
ATOM 708 C CA . ARG A 1 92 ? 8.128 -11.326 -5.166 1.00 95.94 92 ARG A CA 1
ATOM 709 C C . ARG A 1 92 ? 7.343 -10.468 -6.139 1.00 95.94 92 ARG A C 1
ATOM 711 O O . ARG A 1 92 ? 6.128 -10.605 -6.234 1.00 95.94 92 ARG A O 1
ATOM 718 N N . TRP A 1 93 ? 8.021 -9.550 -6.822 1.00 96.81 93 TRP A N 1
ATOM 719 C CA . TRP A 1 93 ? 7.364 -8.520 -7.636 1.00 96.81 93 TRP A CA 1
ATOM 720 C C . TRP A 1 93 ? 6.476 -9.096 -8.742 1.00 96.81 93 TRP A C 1
ATOM 722 O O . TRP A 1 93 ? 5.410 -8.549 -9.018 1.00 96.81 93 TRP A O 1
ATOM 732 N N . ALA A 1 94 ? 6.876 -10.233 -9.316 1.00 93.19 94 ALA A N 1
ATOM 733 C CA . ALA A 1 94 ? 6.102 -10.959 -10.320 1.00 93.19 94 ALA A CA 1
ATOM 734 C C . ALA A 1 94 ? 4.778 -11.539 -9.783 1.00 93.19 94 ALA A C 1
ATOM 736 O O . ALA A 1 94 ? 3.839 -11.715 -10.557 1.00 93.19 94 ALA A O 1
ATOM 737 N N . ASP A 1 95 ? 4.686 -11.795 -8.475 1.00 95.00 95 ASP A N 1
ATOM 738 C CA . ASP A 1 95 ? 3.510 -12.399 -7.842 1.00 95.00 95 ASP A CA 1
ATOM 739 C C . ASP A 1 95 ? 2.485 -11.350 -7.391 1.00 95.00 95 ASP A C 1
ATOM 741 O O . ASP A 1 95 ? 1.380 -11.711 -6.984 1.00 95.00 95 ASP A O 1
ATOM 745 N N . ILE A 1 96 ? 2.823 -10.053 -7.434 1.00 96.06 96 ILE A N 1
ATOM 746 C CA . ILE A 1 96 ? 1.903 -8.997 -7.005 1.00 96.06 96 ILE A CA 1
ATOM 747 C C . ILE A 1 96 ? 0.745 -8.876 -8.011 1.00 96.06 96 ILE A C 1
ATOM 749 O O . ILE A 1 96 ? 0.969 -8.487 -9.169 1.00 96.06 96 ILE A O 1
ATOM 753 N N . PRO A 1 97 ? -0.507 -9.144 -7.584 1.00 94.31 97 PRO A N 1
ATOM 754 C CA . PRO A 1 97 ? -1.653 -9.147 -8.482 1.00 94.31 97 PRO A CA 1
ATOM 755 C C . PRO A 1 97 ? -1.879 -7.794 -9.159 1.00 94.31 97 PRO A C 1
ATOM 757 O O . PRO A 1 97 ? -1.624 -6.729 -8.598 1.00 94.31 97 PRO A O 1
ATOM 760 N N . ASP A 1 98 ? -2.456 -7.821 -10.359 1.00 91.56 98 ASP A N 1
ATOM 761 C CA . ASP A 1 98 ? -3.072 -6.638 -10.970 1.00 91.56 98 ASP A CA 1
ATOM 762 C C . ASP A 1 98 ? -4.574 -6.574 -10.647 1.00 91.56 98 ASP A C 1
ATOM 764 O O . ASP A 1 98 ? -5.406 -6.196 -11.465 1.00 91.56 98 ASP A O 1
ATOM 768 N N . GLY A 1 99 ? -4.958 -7.006 -9.454 1.00 92.88 99 GLY A N 1
ATOM 769 C CA . GLY A 1 99 ? -6.348 -7.152 -9.037 1.00 92.88 99 GLY A CA 1
ATOM 770 C C . GLY A 1 99 ? -6.602 -6.511 -7.677 1.00 92.88 99 GLY A C 1
ATOM 771 O O . GLY A 1 99 ? -5.713 -5.859 -7.125 1.00 92.88 99 GLY A O 1
ATOM 772 N N . PRO A 1 100 ? -7.836 -6.596 -7.150 1.00 90.88 100 PRO A N 1
ATOM 773 C CA . PRO A 1 100 ? -8.130 -6.106 -5.803 1.00 90.88 100 PRO A CA 1
ATOM 774 C C . PRO A 1 100 ? -7.305 -6.837 -4.727 1.00 90.88 100 PRO A C 1
ATOM 776 O O . PRO A 1 100 ? -7.042 -6.271 -3.673 1.00 90.88 100 PRO A O 1
ATOM 779 N N . GLU A 1 101 ? -6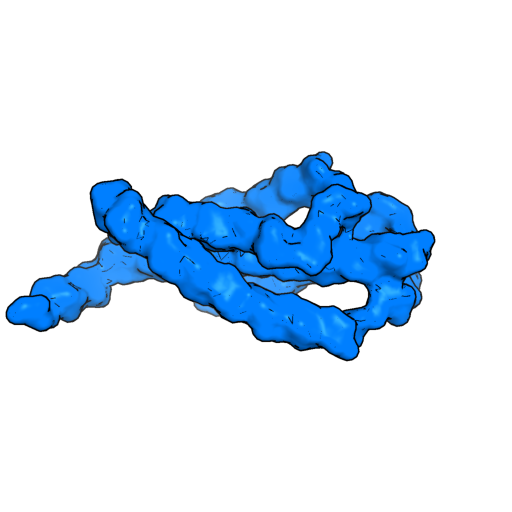.820 -8.045 -5.015 1.00 94.00 101 GLU A N 1
ATOM 780 C CA . GLU A 1 101 ? -6.033 -8.883 -4.107 1.00 94.00 101 GLU A CA 1
ATOM 781 C C . GLU A 1 101 ? -4.683 -8.247 -3.734 1.00 94.00 101 GLU A C 1
ATOM 783 O O . GLU A 1 101 ? -4.131 -8.550 -2.674 1.00 94.00 101 GLU A O 1
ATOM 788 N N . ALA A 1 102 ? -4.178 -7.314 -4.553 1.00 95.12 102 ALA A N 1
ATOM 789 C CA . ALA A 1 102 ? -2.985 -6.523 -4.242 1.00 95.12 102 ALA A CA 1
ATOM 790 C C . ALA A 1 102 ? -3.146 -5.650 -2.982 1.00 95.12 102 ALA A C 1
ATOM 792 O O . ALA A 1 102 ? -2.149 -5.216 -2.409 1.00 95.12 102 ALA A O 1
ATOM 793 N N . PHE A 1 103 ? -4.389 -5.421 -2.545 1.00 96.06 103 PHE A N 1
ATOM 794 C CA . PHE A 1 103 ? -4.746 -4.582 -1.400 1.00 96.06 103 PHE A CA 1
ATOM 795 C C . PHE A 1 103 ? -5.305 -5.383 -0.209 1.00 96.06 103 PHE A C 1
ATOM 797 O O . PHE A 1 103 ? -5.967 -4.845 0.679 1.00 96.06 103 PHE A O 1
ATOM 804 N N . SER A 1 104 ? -5.057 -6.694 -0.193 1.00 93.56 104 SER A N 1
ATOM 805 C CA . SER A 1 104 ? -5.557 -7.608 0.843 1.00 93.56 104 SER A CA 1
ATOM 806 C C . SER A 1 104 ? -4.965 -7.348 2.234 1.00 93.56 104 SER A C 1
ATOM 808 O O . SER A 1 104 ? -5.592 -7.685 3.238 1.00 93.56 104 SER A O 1
ATOM 810 N N . GLY A 1 105 ? -3.786 -6.720 2.320 1.00 93.00 105 GLY A N 1
ATOM 811 C CA . GLY A 1 105 ? -3.154 -6.378 3.595 1.00 93.00 105 GLY A CA 1
ATOM 812 C C . GLY A 1 105 ? -3.964 -5.347 4.380 1.00 93.00 105 GLY A C 1
ATOM 813 O O . GLY A 1 105 ? -4.303 -5.571 5.539 1.00 93.00 105 GLY A O 1
ATOM 814 N N . SER A 1 106 ? -4.319 -4.236 3.737 1.00 94.44 106 SER A N 1
ATOM 815 C CA . SER A 1 106 ? -5.150 -3.178 4.317 1.00 94.44 106 SER A CA 1
ATOM 816 C C . SER A 1 106 ? -6.588 -3.620 4.562 1.00 94.44 106 SER A C 1
ATOM 818 O O . SER A 1 106 ? -7.189 -3.196 5.547 1.00 94.44 106 SER A O 1
ATOM 820 N N . GLU A 1 107 ? -7.124 -4.506 3.722 1.00 93.88 107 GLU A N 1
ATOM 821 C CA . GLU A 1 107 ? -8.435 -5.115 3.939 1.00 93.88 107 GLU A CA 1
ATOM 822 C C . GLU A 1 107 ? -8.478 -5.941 5.231 1.00 93.88 107 GLU A C 1
ATOM 824 O O . GLU A 1 107 ? -9.347 -5.722 6.076 1.00 93.88 107 GLU A O 1
ATOM 829 N N . ALA A 1 108 ? -7.516 -6.850 5.415 1.00 92.50 108 ALA A N 1
ATOM 830 C CA . ALA A 1 108 ? -7.419 -7.652 6.631 1.00 92.50 108 ALA A CA 1
ATOM 831 C C . ALA A 1 108 ? -7.178 -6.768 7.865 1.00 92.50 108 ALA A C 1
ATOM 833 O O . ALA A 1 108 ? -7.763 -6.986 8.931 1.00 92.50 108 ALA A O 1
ATOM 834 N N . ASP A 1 109 ? -6.341 -5.740 7.717 1.00 92.62 109 ASP A N 1
ATOM 835 C CA . ASP A 1 109 ? -6.024 -4.831 8.807 1.00 92.62 109 ASP A CA 1
ATOM 836 C C . ASP A 1 109 ? -7.206 -3.967 9.230 1.00 92.62 109 ASP A C 1
ATOM 838 O O . ASP A 1 109 ? -7.373 -3.767 10.429 1.00 92.62 109 ASP A O 1
ATOM 842 N N . LEU A 1 110 ? -8.063 -3.527 8.307 1.00 92.88 110 LEU A N 1
ATOM 843 C CA . LEU A 1 110 ? -9.261 -2.748 8.628 1.00 92.88 110 LEU A CA 1
ATOM 844 C C . LEU A 1 110 ? -10.152 -3.451 9.660 1.00 92.88 110 LEU A C 1
ATOM 846 O O . LEU A 1 110 ? -10.607 -2.819 10.611 1.00 92.88 110 LEU A O 1
ATOM 850 N N . ILE A 1 111 ? -10.358 -4.758 9.500 1.00 91.44 111 ILE A N 1
ATOM 851 C CA . ILE A 1 111 ? -11.142 -5.567 10.440 1.00 91.44 111 ILE A CA 1
ATOM 852 C C . ILE A 1 111 ? -10.348 -5.775 11.734 1.00 91.44 111 ILE A C 1
ATOM 854 O O . ILE A 1 111 ? -10.848 -5.555 12.838 1.00 91.44 111 ILE A O 1
ATOM 858 N N . ARG A 1 112 ? -9.076 -6.167 11.605 1.00 90.75 112 ARG A N 1
ATOM 859 C CA . ARG A 1 112 ? -8.213 -6.547 12.730 1.00 90.75 112 ARG A CA 1
ATOM 860 C C . ARG A 1 112 ? -7.981 -5.412 13.725 1.00 90.75 112 ARG A C 1
ATOM 862 O O . ARG A 1 112 ? -7.941 -5.662 14.928 1.00 90.75 112 ARG A O 1
ATOM 869 N N . VAL A 1 113 ? -7.782 -4.188 13.236 1.00 89.75 113 VAL A N 1
ATOM 870 C CA . VAL A 1 113 ? -7.396 -3.032 14.063 1.00 89.75 113 VAL A CA 1
ATOM 871 C C . VAL A 1 113 ? -8.590 -2.259 14.614 1.00 89.75 113 VAL A C 1
ATOM 873 O O . VAL A 1 113 ? -8.388 -1.356 15.420 1.00 89.75 113 VAL A O 1
ATOM 876 N N . ALA A 1 114 ? -9.817 -2.596 14.207 1.00 88.12 114 ALA A N 1
ATOM 877 C CA . ALA A 1 114 ? -11.013 -1.918 14.686 1.00 88.12 114 ALA A CA 1
ATOM 878 C C . ALA A 1 114 ? -11.159 -2.075 16.219 1.00 88.12 114 ALA A C 1
ATOM 880 O O . ALA A 1 114 ? -11.157 -3.211 16.711 1.00 88.12 114 ALA A O 1
ATOM 881 N N . PRO A 1 115 ? -11.315 -0.976 16.987 1.00 87.31 115 PRO A N 1
ATOM 882 C CA . PRO A 1 115 ? -11.425 -1.008 18.448 1.00 87.31 115 PRO A CA 1
ATOM 883 C C . PRO A 1 115 ? -12.855 -1.365 18.8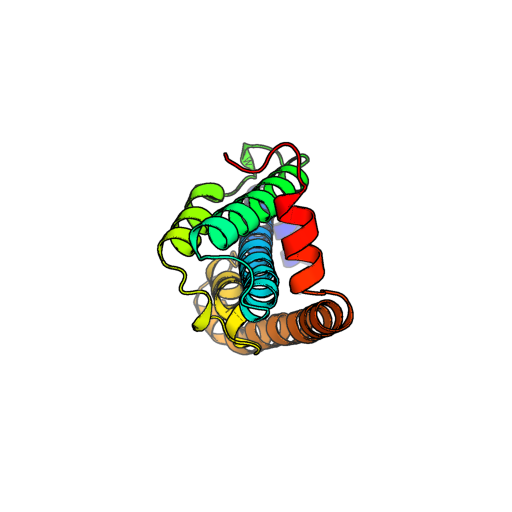94 1.00 87.31 115 PRO A C 1
ATOM 885 O O . PRO A 1 115 ? -13.511 -0.629 19.627 1.00 87.31 115 PRO A O 1
ATOM 888 N N . VAL A 1 116 ? -13.361 -2.496 18.407 1.00 86.50 116 VAL A N 1
ATOM 889 C CA . VAL A 1 116 ? -14.677 -3.063 18.737 1.00 86.50 116 VAL A CA 1
ATOM 890 C C . VAL A 1 116 ? -14.520 -4.538 19.107 1.00 86.50 116 VAL A C 1
ATOM 892 O O . VAL A 1 116 ? -13.481 -5.141 18.826 1.00 86.50 116 VAL A O 1
ATOM 895 N N . SER A 1 117 ? -15.527 -5.127 19.759 1.00 87.50 117 SER A N 1
ATOM 896 C CA . SER A 1 117 ? -15.470 -6.547 20.120 1.00 87.50 117 SER A CA 1
ATOM 897 C C . SER A 1 117 ? -15.426 -7.435 18.877 1.00 87.50 117 SER A C 1
ATOM 899 O O . SER A 1 117 ? -15.980 -7.091 17.831 1.00 87.50 117 SER A O 1
ATOM 901 N N . ASP A 1 118 ? -14.807 -8.607 19.008 1.00 88.50 118 ASP A N 1
ATOM 902 C CA . ASP A 1 118 ? -14.675 -9.544 17.889 1.00 88.50 118 ASP A CA 1
ATOM 903 C C . ASP A 1 118 ? -16.038 -10.026 17.381 1.00 88.50 118 ASP A C 1
ATOM 905 O O . ASP A 1 118 ? -16.229 -10.147 16.180 1.00 88.50 118 ASP A O 1
ATOM 909 N N . GLN A 1 119 ? -17.042 -10.126 18.261 1.00 90.44 119 GLN A N 1
ATOM 910 C CA . GLN A 1 119 ? -18.419 -10.407 17.849 1.00 90.44 119 GLN A CA 1
ATOM 911 C C . GLN A 1 119 ? -18.955 -9.378 16.836 1.00 90.44 119 GLN A C 1
ATOM 913 O O . GLN A 1 119 ? -19.637 -9.761 15.891 1.00 90.44 119 GLN A O 1
ATOM 918 N N . PHE A 1 120 ? -18.670 -8.081 17.006 1.00 87.44 120 PHE A N 1
ATOM 919 C CA . PHE A 1 120 ? -19.086 -7.073 16.023 1.00 87.44 120 PHE A CA 1
ATOM 920 C C . PHE A 1 120 ? -18.256 -7.152 14.740 1.00 87.44 120 PHE A C 1
ATOM 922 O O . PHE A 1 120 ? -18.805 -6.974 13.656 1.00 87.44 120 PHE A O 1
ATOM 929 N N . LYS A 1 121 ? -16.960 -7.473 14.838 1.00 90.06 121 LYS A N 1
ATOM 930 C CA . LYS A 1 121 ? -16.112 -7.695 13.655 1.00 90.06 121 LYS A CA 1
ATOM 931 C C . LYS A 1 121 ? -16.605 -8.872 12.819 1.00 90.06 121 LYS A C 1
ATOM 933 O O . LYS A 1 121 ? -16.615 -8.766 11.600 1.00 90.06 121 LYS A O 1
ATOM 938 N N . ASP A 1 122 ? -17.045 -9.950 13.459 1.00 90.19 122 ASP A N 1
ATOM 939 C CA . ASP A 1 122 ? -17.573 -11.133 12.776 1.00 90.19 122 ASP A CA 1
ATOM 940 C C . ASP A 1 122 ? -18.908 -10.839 12.076 1.00 90.19 122 ASP A C 1
ATOM 942 O O . ASP A 1 122 ? -19.165 -11.354 10.990 1.00 90.19 122 ASP A O 1
ATOM 946 N N . LEU A 1 123 ? -19.747 -9.987 12.675 1.00 91.25 123 LEU A N 1
ATOM 947 C CA . LEU A 1 123 ? -21.038 -9.595 12.103 1.00 91.25 123 LEU A CA 1
ATOM 948 C C . LEU A 1 123 ? -20.895 -8.618 10.924 1.00 91.25 123 LEU A C 1
ATOM 950 O O . LEU A 1 123 ? -21.585 -8.780 9.920 1.00 91.25 123 LEU A O 1
ATOM 954 N N . ASP A 1 124 ? -20.007 -7.624 11.034 1.00 90.81 124 ASP A N 1
ATOM 955 C CA . ASP A 1 124 ? -19.880 -6.535 10.050 1.00 90.81 124 ASP A CA 1
ATOM 956 C C . ASP A 1 124 ? -18.688 -6.699 9.088 1.00 90.81 124 ASP A C 1
ATOM 958 O O . ASP A 1 124 ? -18.534 -5.923 8.138 1.00 90.81 124 ASP A O 1
ATOM 962 N N . GLY A 1 125 ? -17.831 -7.699 9.307 1.00 90.00 125 GLY A N 1
ATOM 963 C CA . GLY A 1 125 ? -16.533 -7.838 8.642 1.00 90.00 125 GLY A CA 1
ATOM 964 C C . GLY A 1 125 ? -16.616 -7.881 7.120 1.00 90.00 125 GLY A C 1
ATOM 965 O O . GLY A 1 125 ? -15.838 -7.205 6.448 1.00 90.00 125 GLY A O 1
ATOM 966 N N . GLU A 1 126 ? -17.592 -8.599 6.559 1.00 92.19 126 GLU A N 1
ATOM 967 C CA . GLU A 1 126 ? -17.791 -8.668 5.106 1.00 92.19 126 GLU A CA 1
ATOM 968 C C . GLU A 1 126 ? -18.179 -7.306 4.512 1.00 92.19 126 GLU A C 1
ATOM 970 O O . GLU A 1 126 ? -17.637 -6.885 3.487 1.00 92.19 126 GLU A O 1
ATOM 975 N N . ILE A 1 127 ? -19.091 -6.581 5.166 1.00 91.88 127 ILE A N 1
ATOM 976 C CA . ILE A 1 127 ? -19.542 -5.257 4.714 1.00 91.88 127 ILE A CA 1
ATOM 977 C C . ILE A 1 127 ? -18.367 -4.277 4.737 1.00 91.88 127 ILE A C 1
ATOM 979 O O . ILE A 1 127 ? -18.139 -3.532 3.777 1.00 91.88 127 ILE A O 1
ATOM 983 N N . VAL A 1 128 ? -17.590 -4.306 5.819 1.00 91.38 128 VAL A N 1
ATOM 984 C CA . VAL A 1 128 ? -16.414 -3.458 6.007 1.00 91.38 128 VAL A CA 1
ATOM 985 C C . VAL A 1 128 ? -15.328 -3.789 4.975 1.00 91.38 128 VAL A C 1
ATOM 987 O O . VAL A 1 128 ? -14.823 -2.873 4.320 1.00 91.38 128 VAL A O 1
ATOM 990 N N . ALA A 1 129 ? -15.032 -5.069 4.739 1.00 90.25 129 ALA A N 1
ATOM 991 C CA . ALA A 1 129 ? -14.091 -5.513 3.709 1.00 90.25 129 ALA A CA 1
ATOM 992 C C . ALA A 1 129 ? -14.519 -5.062 2.304 1.00 90.25 129 ALA A C 1
ATOM 994 O O . ALA A 1 129 ? -13.728 -4.495 1.546 1.00 90.25 129 ALA A O 1
ATOM 995 N N . ASN A 1 130 ? -15.798 -5.231 1.965 1.00 91.56 130 ASN A N 1
ATOM 996 C CA . ASN A 1 130 ? -16.330 -4.780 0.683 1.00 91.56 130 ASN A CA 1
ATOM 997 C C . ASN A 1 130 ? -16.190 -3.261 0.521 1.00 91.56 130 ASN A C 1
ATOM 999 O O . ASN A 1 130 ? -15.809 -2.791 -0.551 1.00 91.56 130 ASN A O 1
ATOM 1003 N N . SER A 1 131 ? -16.407 -2.483 1.587 1.00 92.44 131 SER A N 1
ATOM 1004 C CA . SER A 1 131 ? -16.278 -1.023 1.539 1.00 92.44 131 SER A CA 1
ATOM 1005 C C . SER A 1 131 ? -14.872 -0.561 1.134 1.00 92.44 131 SER A C 1
ATOM 1007 O O . SER A 1 131 ? -14.735 0.307 0.268 1.00 92.44 131 SER A O 1
ATOM 1009 N N . ILE A 1 132 ? -13.819 -1.169 1.692 1.00 93.25 132 ILE A N 1
ATOM 1010 C CA . ILE A 1 132 ? -12.438 -0.804 1.361 1.00 93.25 132 ILE A CA 1
ATOM 1011 C C . ILE A 1 132 ? -12.029 -1.335 -0.014 1.00 93.25 132 ILE A C 1
ATOM 1013 O O . ILE A 1 132 ? -11.378 -0.609 -0.765 1.00 93.25 132 ILE A O 1
ATOM 1017 N N . ARG A 1 133 ? -12.496 -2.524 -0.419 1.00 92.94 133 ARG A N 1
ATOM 1018 C CA . ARG A 1 133 ? -12.312 -3.024 -1.795 1.00 92.94 133 ARG A CA 1
ATOM 1019 C C . ARG A 1 133 ? -12.888 -2.056 -2.830 1.00 92.94 133 ARG A C 1
ATOM 1021 O O . ARG A 1 133 ? -12.228 -1.766 -3.829 1.00 92.94 133 ARG A O 1
ATOM 1028 N N . PHE A 1 134 ? -14.076 -1.500 -2.577 1.00 93.38 134 PHE A N 1
ATOM 1029 C CA . PHE A 1 134 ? -14.665 -0.479 -3.448 1.00 93.38 134 PHE A CA 1
ATOM 1030 C C . PHE A 1 134 ? -13.843 0.811 -3.474 1.00 93.38 134 PHE A C 1
ATOM 1032 O O . PHE A 1 134 ? -13.653 1.382 -4.543 1.00 93.38 134 PHE A O 1
ATOM 1039 N N . ARG A 1 135 ? -13.291 1.258 -2.339 1.00 93.75 135 ARG A N 1
ATOM 1040 C CA . ARG A 1 135 ? -12.379 2.417 -2.324 1.00 93.75 135 ARG A CA 1
ATOM 1041 C C . ARG A 1 135 ? -11.123 2.169 -3.159 1.00 93.75 135 ARG A C 1
ATOM 1043 O O . ARG A 1 135 ? -10.698 3.057 -3.898 1.00 93.75 135 ARG A O 1
ATOM 1050 N N . TRP A 1 136 ? -10.554 0.968 -3.079 1.00 96.38 136 TRP A N 1
ATOM 1051 C CA . TRP A 1 136 ? -9.369 0.608 -3.853 1.00 96.38 136 TRP A CA 1
ATOM 1052 C C . TRP A 1 136 ? -9.619 0.536 -5.353 1.00 96.38 136 TRP A C 1
ATOM 1054 O O . TRP A 1 136 ? -8.698 0.809 -6.121 1.00 96.38 136 TRP A O 1
ATOM 1064 N N . HIS A 1 137 ? -10.845 0.226 -5.782 1.00 94.81 137 HIS A N 1
ATOM 1065 C CA . HIS A 1 137 ? -11.202 0.179 -7.197 1.00 94.81 137 HIS A CA 1
ATOM 1066 C C . HIS A 1 137 ? -10.809 1.467 -7.936 1.00 94.81 137 HIS A C 1
ATOM 1068 O O . HIS A 1 137 ? -10.076 1.412 -8.928 1.00 94.81 137 HIS A O 1
ATOM 1074 N N . ASP A 1 138 ? -11.236 2.617 -7.415 1.00 94.56 138 ASP A N 1
ATOM 1075 C CA . ASP A 1 138 ? -11.024 3.909 -8.069 1.00 94.56 138 ASP A CA 1
ATOM 1076 C C . ASP A 1 138 ? -9.557 4.338 -8.011 1.00 94.56 138 ASP A C 1
ATOM 1078 O O . ASP A 1 138 ? -9.004 4.812 -9.004 1.00 94.56 138 ASP A O 1
ATOM 1082 N N . VAL A 1 139 ? -8.891 4.122 -6.873 1.00 95.25 139 VAL A N 1
ATOM 1083 C CA . VAL A 1 139 ? -7.459 4.423 -6.722 1.00 95.25 139 VAL A CA 1
ATOM 1084 C C . VAL A 1 139 ? -6.634 3.603 -7.713 1.00 95.25 139 VAL A C 1
ATOM 1086 O O . VAL A 1 139 ? -5.774 4.142 -8.410 1.00 95.25 139 VAL A O 1
ATOM 1089 N N . ARG A 1 140 ? -6.930 2.307 -7.832 1.00 95.31 140 ARG A N 1
ATOM 1090 C CA . ARG A 1 140 ? -6.260 1.390 -8.755 1.00 95.31 140 ARG A CA 1
ATOM 1091 C C . ARG A 1 140 ? -6.457 1.802 -10.212 1.00 95.31 140 ARG A C 1
ATOM 1093 O O . ARG A 1 140 ? -5.496 1.806 -10.981 1.00 95.31 140 ARG A O 1
ATOM 1100 N N . ASP A 1 141 ? -7.682 2.157 -10.587 1.00 95.50 141 ASP A N 1
ATOM 1101 C CA . ASP A 1 141 ? -8.003 2.638 -11.933 1.00 95.50 141 ASP A CA 1
ATOM 1102 C C . ASP A 1 141 ? -7.239 3.932 -12.270 1.00 95.50 141 ASP A C 1
ATOM 1104 O O . ASP A 1 141 ? -6.612 4.038 -13.327 1.00 95.50 141 ASP A O 1
ATOM 1108 N N . GLN A 1 142 ? -7.186 4.888 -11.337 1.00 95.94 142 GLN A N 1
ATOM 1109 C CA . GLN A 1 142 ? -6.406 6.117 -11.512 1.00 95.94 142 GLN A CA 1
ATOM 1110 C C . GLN A 1 142 ? -4.904 5.841 -11.637 1.00 95.94 142 GLN A C 1
ATOM 1112 O O . GLN A 1 142 ? -4.247 6.434 -12.497 1.00 95.94 142 GLN A O 1
ATOM 1117 N N . MET A 1 143 ? -4.363 4.923 -10.833 1.00 94.88 143 MET A N 1
ATOM 1118 C CA . MET A 1 143 ? -2.958 4.522 -10.920 1.00 94.88 143 MET A CA 1
ATOM 1119 C C . MET A 1 143 ? -2.636 3.929 -12.291 1.00 94.88 143 MET A C 1
ATOM 1121 O O . MET A 1 143 ? -1.678 4.366 -12.921 1.00 94.88 143 MET A O 1
ATOM 1125 N N . ARG A 1 144 ? -3.470 3.025 -12.820 1.00 94.06 144 ARG A N 1
ATOM 1126 C CA . ARG A 1 144 ? -3.293 2.462 -14.176 1.00 94.06 144 ARG A CA 1
ATOM 1127 C C . ARG A 1 144 ? -3.289 3.513 -15.269 1.00 94.06 144 ARG A C 1
ATOM 1129 O O . ARG A 1 144 ? -2.480 3.451 -16.189 1.00 94.06 144 ARG A O 1
ATOM 1136 N N . LYS A 1 145 ? -4.182 4.494 -15.170 1.00 95.81 145 LYS A N 1
ATOM 1137 C CA . LYS A 1 145 ? -4.296 5.556 -16.173 1.00 95.81 145 LYS A CA 1
ATOM 1138 C C . LYS A 1 145 ? -3.073 6.469 -16.197 1.00 95.81 145 LYS A C 1
ATOM 1140 O O . LYS A 1 145 ? -2.704 6.948 -17.271 1.00 95.81 145 LYS A O 1
ATOM 1145 N N . ARG A 1 146 ? -2.438 6.701 -15.045 1.00 94.94 146 ARG A N 1
ATOM 1146 C CA . ARG A 1 146 ? -1.417 7.747 -14.868 1.00 94.94 146 ARG A CA 1
ATOM 1147 C C . ARG A 1 146 ? 0.010 7.224 -14.758 1.00 94.94 146 ARG A C 1
ATOM 1149 O O . ARG A 1 146 ? 0.912 7.875 -15.265 1.00 94.94 146 ARG A O 1
ATOM 1156 N N . LEU A 1 147 ? 0.223 6.081 -14.112 1.00 95.69 147 LEU A N 1
ATOM 1157 C CA . LEU A 1 147 ? 1.562 5.550 -13.881 1.00 95.69 147 LEU A CA 1
ATOM 1158 C C . LEU A 1 147 ? 2.127 4.980 -15.187 1.00 95.69 147 LEU A C 1
ATOM 1160 O O . LEU A 1 147 ? 1.459 4.232 -15.907 1.00 95.69 147 LEU A O 1
ATOM 1164 N N . ARG A 1 148 ? 3.364 5.361 -15.500 1.00 96.06 148 ARG A N 1
ATOM 1165 C CA . ARG A 1 148 ? 4.124 4.895 -16.662 1.00 96.06 148 ARG A CA 1
ATOM 1166 C C . ARG A 1 148 ? 5.384 4.208 -16.154 1.00 96.06 148 ARG A C 1
ATOM 1168 O O . ARG A 1 148 ? 6.316 4.869 -15.722 1.00 96.06 148 ARG A O 1
ATOM 1175 N N . GLY A 1 149 ? 5.379 2.873 -16.139 1.00 95.12 149 GLY A N 1
ATOM 1176 C CA . GLY A 1 149 ? 6.406 2.091 -15.439 1.00 95.12 149 GLY A CA 1
ATOM 1177 C C . GLY A 1 149 ? 7.831 2.368 -15.926 1.00 95.12 149 GLY A C 1
ATOM 1178 O O . GLY A 1 149 ? 8.720 2.566 -15.107 1.00 95.12 149 GLY A O 1
ATOM 1179 N N . ALA A 1 150 ? 8.032 2.445 -17.245 1.00 94.75 150 ALA A N 1
ATOM 1180 C CA . ALA A 1 150 ? 9.341 2.744 -17.826 1.00 94.75 150 ALA A CA 1
ATOM 1181 C C . ALA A 1 150 ? 9.829 4.161 -17.473 1.00 94.75 150 ALA A C 1
ATOM 1183 O O . ALA A 1 150 ? 10.959 4.317 -17.033 1.00 94.75 150 ALA A O 1
ATOM 1184 N N . GLU A 1 151 ? 8.956 5.169 -17.569 1.00 96.25 151 GLU A N 1
ATOM 1185 C CA . GLU A 1 151 ? 9.298 6.562 -17.237 1.00 96.25 151 GLU A CA 1
ATOM 1186 C C . GLU A 1 151 ? 9.665 6.713 -15.752 1.00 96.25 151 GLU A C 1
ATOM 1188 O O . GLU A 1 151 ? 10.660 7.344 -15.418 1.00 96.25 151 GLU A O 1
ATOM 1193 N N . VAL A 1 152 ? 8.926 6.052 -14.851 1.00 96.06 152 VAL A N 1
ATOM 1194 C CA . VAL A 1 152 ? 9.259 6.034 -13.415 1.00 96.06 152 VAL A CA 1
ATOM 1195 C C . VAL A 1 152 ? 10.614 5.364 -13.160 1.00 96.06 152 VAL A C 1
ATOM 1197 O O . VAL A 1 152 ? 11.362 5.804 -12.289 1.00 96.06 152 VAL A O 1
ATOM 1200 N N . ALA A 1 153 ? 10.939 4.298 -13.895 1.00 95.56 153 ALA A N 1
ATOM 1201 C CA . ALA A 1 153 ? 12.230 3.625 -13.781 1.00 95.56 153 ALA A CA 1
ATOM 1202 C C . ALA A 1 153 ? 13.392 4.514 -14.254 1.00 95.56 153 ALA A C 1
ATOM 1204 O O . ALA A 1 153 ? 14.454 4.519 -13.625 1.00 95.56 153 ALA A O 1
ATOM 1205 N N . ASP A 1 154 ? 13.186 5.274 -15.328 1.00 94.88 154 ASP A N 1
ATOM 1206 C CA . ASP A 1 154 ? 14.168 6.229 -15.839 1.00 94.88 154 ASP A CA 1
ATOM 1207 C C . ASP A 1 154 ? 14.385 7.380 -14.848 1.00 94.88 154 ASP A C 1
ATOM 1209 O O . ASP A 1 154 ? 15.531 7.664 -14.489 1.00 94.88 154 ASP A O 1
ATOM 1213 N N . ASP A 1 155 ? 13.303 7.965 -14.322 1.00 94.69 155 ASP A N 1
ATOM 1214 C CA . ASP A 1 155 ? 13.354 8.995 -13.277 1.00 94.69 155 ASP A CA 1
ATOM 1215 C C . ASP A 1 155 ? 14.100 8.493 -12.031 1.00 94.69 155 ASP A C 1
ATOM 1217 O O . ASP A 1 155 ? 14.965 9.187 -11.491 1.00 94.69 155 ASP A O 1
ATOM 1221 N N . TRP A 1 156 ? 13.815 7.261 -11.590 1.00 94.44 156 TRP A N 1
ATOM 1222 C CA . TRP A 1 156 ? 14.480 6.638 -10.442 1.00 94.44 156 TRP A CA 1
ATOM 1223 C C . TRP A 1 156 ? 15.997 6.531 -10.634 1.00 94.44 156 TRP A C 1
ATOM 1225 O O . TRP A 1 156 ? 16.762 6.835 -9.721 1.00 94.44 156 TRP A O 1
ATOM 1235 N N . ARG A 1 157 ? 16.461 6.149 -11.827 1.00 92.56 157 ARG A N 1
ATOM 1236 C CA . ARG A 1 157 ? 17.900 6.032 -12.123 1.00 92.56 157 ARG A CA 1
ATOM 1237 C C . ARG A 1 157 ? 18.613 7.375 -12.217 1.00 92.56 157 ARG A C 1
ATOM 1239 O O . ARG A 1 157 ? 19.825 7.429 -12.019 1.00 92.56 157 ARG A O 1
ATOM 1246 N N . GLN A 1 158 ? 17.878 8.434 -12.539 1.00 90.81 158 GLN A N 1
ATOM 1247 C CA . GLN A 1 158 ? 18.400 9.795 -12.612 1.00 90.81 158 GLN A CA 1
ATOM 1248 C C . GLN A 1 158 ? 18.373 10.515 -11.258 1.00 90.81 158 GLN A C 1
ATOM 1250 O O . GLN A 1 158 ? 18.972 11.586 -11.137 1.00 90.81 158 GLN A O 1
ATOM 1255 N N . MET A 1 159 ? 17.710 9.956 -10.236 1.00 86.00 159 MET A N 1
ATOM 1256 C CA . MET A 1 159 ? 17.669 10.574 -8.914 1.00 86.00 159 MET A CA 1
ATOM 1257 C C . MET A 1 159 ? 19.081 10.673 -8.305 1.00 86.00 159 MET A C 1
ATOM 1259 O O . MET A 1 159 ? 19.765 9.655 -8.178 1.00 86.00 159 MET A O 1
ATOM 1263 N N . PRO A 1 160 ? 19.512 11.882 -7.884 1.00 67.94 160 PRO A N 1
ATOM 1264 C CA . PRO A 1 160 ? 20.863 12.106 -7.368 1.00 67.94 160 PRO A CA 1
ATOM 1265 C C . PRO A 1 160 ? 21.170 11.333 -6.076 1.00 67.94 160 PRO A C 1
ATOM 1267 O O . PRO A 1 160 ? 22.336 11.065 -5.806 1.00 67.94 160 PRO A O 1
ATOM 1270 N N . ASP A 1 161 ? 20.138 10.913 -5.333 1.00 62.81 161 ASP A N 1
ATOM 1271 C CA . ASP A 1 161 ? 20.243 10.136 -4.095 1.00 62.81 161 ASP A CA 1
ATOM 1272 C C . ASP A 1 161 ? 19.343 8.885 -4.167 1.00 62.81 161 ASP A C 1
ATOM 1274 O O . ASP A 1 161 ? 18.167 8.926 -3.803 1.00 62.81 161 ASP A O 1
ATOM 1278 N N . GLY A 1 162 ? 19.884 7.766 -4.666 1.00 47.59 162 GLY A N 1
ATOM 1279 C CA . GLY A 1 162 ? 19.112 6.530 -4.898 1.00 47.59 162 GLY A CA 1
ATOM 1280 C C . GLY A 1 162 ? 19.875 5.208 -4.7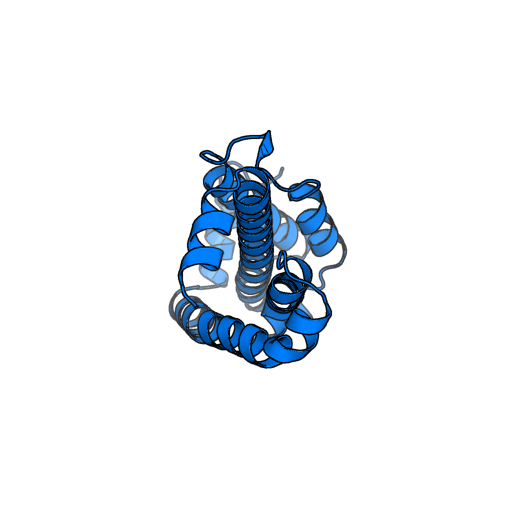34 1.00 47.59 162 GLY A C 1
ATOM 1281 O O . GLY A 1 162 ? 19.384 4.163 -5.150 1.00 47.59 162 GLY A O 1
ATOM 1282 N N . LYS A 1 163 ? 21.073 5.228 -4.134 1.00 46.12 163 LYS A N 1
ATOM 1283 C CA . LYS A 1 163 ? 21.817 4.019 -3.716 1.00 46.12 163 LYS A CA 1
ATOM 1284 C C . LYS A 1 163 ? 22.033 4.000 -2.198 1.00 46.12 163 LYS A C 1
ATOM 1286 O O . LYS A 1 163 ? 23.163 3.835 -1.741 1.00 46.12 163 LYS A O 1
ATOM 1291 N N . GLY A 1 164 ? 20.966 4.273 -1.450 1.00 42.44 164 GLY A N 1
ATOM 1292 C CA . GLY A 1 164 ? 20.912 4.062 -0.002 1.00 42.44 164 GLY A CA 1
ATOM 1293 C C . GLY A 1 164 ? 20.494 2.638 0.309 1.00 42.44 164 GLY A C 1
ATOM 1294 O O . GLY A 1 164 ? 19.496 2.203 -0.307 1.00 42.44 164 GLY A O 1
#